Protein AF-A0A058ZJX7-F1 (afdb_monomer_lite)

Structure (mmCIF, N/CA/C/O backbone):
data_AF-A0A058ZJX7-F1
#
_entry.id   AF-A0A058ZJX7-F1
#
loop_
_atom_site.group_PDB
_atom_site.id
_atom_site.type_symbol
_atom_site.label_atom_id
_atom_site.label_alt_id
_atom_site.label_comp_id
_atom_site.label_asym_id
_atom_site.label_entity_id
_atom_site.label_seq_id
_atom_site.pdbx_PDB_ins_code
_atom_site.Cartn_x
_atom_site.Cartn_y
_atom_site.Cartn_z
_atom_site.occupancy
_atom_site.B_iso_or_equiv
_atom_site.auth_seq_id
_atom_site.auth_comp_id
_atom_site.auth_asym_id
_atom_site.auth_atom_id
_atom_site.pdbx_PDB_model_num
ATOM 1 N N . MET A 1 1 ? -9.648 -2.639 47.497 1.00 44.59 1 MET A N 1
ATOM 2 C CA . MET A 1 1 ? -9.104 -2.727 46.125 1.00 44.59 1 MET A C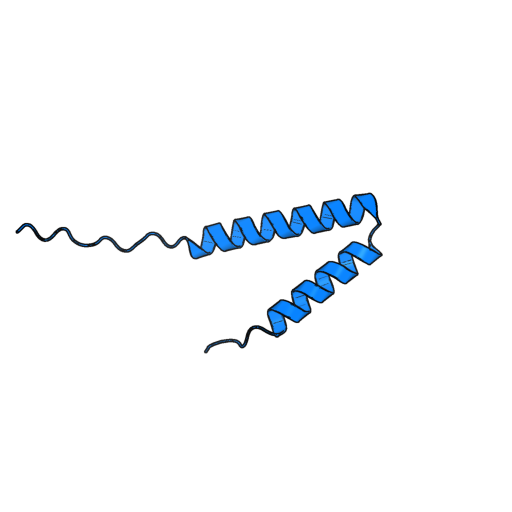A 1
ATOM 3 C C . MET A 1 1 ? -9.606 -1.485 45.410 1.00 44.59 1 MET A C 1
ATOM 5 O O . MET A 1 1 ? -10.795 -1.227 45.502 1.00 44.59 1 MET A O 1
ATOM 9 N N . ARG A 1 2 ? -8.720 -0.619 44.905 1.00 57.84 2 ARG A N 1
ATOM 10 C CA . ARG A 1 2 ? -9.135 0.629 44.244 1.00 57.84 2 ARG A CA 1
ATOM 11 C C . ARG A 1 2 ? -9.382 0.291 42.779 1.00 57.84 2 ARG A C 1
ATOM 13 O O . ARG A 1 2 ? -8.424 -0.071 42.102 1.00 57.84 2 ARG A O 1
ATOM 20 N N . ASP A 1 3 ? -10.636 0.357 42.347 1.00 59.53 3 ASP A N 1
ATOM 21 C CA . ASP A 1 3 ? -11.027 0.279 40.940 1.00 59.53 3 ASP A CA 1
ATOM 22 C C . ASP A 1 3 ? -10.301 1.382 40.166 1.00 59.53 3 ASP A C 1
ATOM 24 O O . ASP A 1 3 ? -10.608 2.566 40.294 1.00 59.53 3 ASP A O 1
ATOM 28 N N . HIS A 1 4 ? -9.268 0.998 39.419 1.00 66.12 4 HIS A N 1
ATOM 29 C CA . HIS A 1 4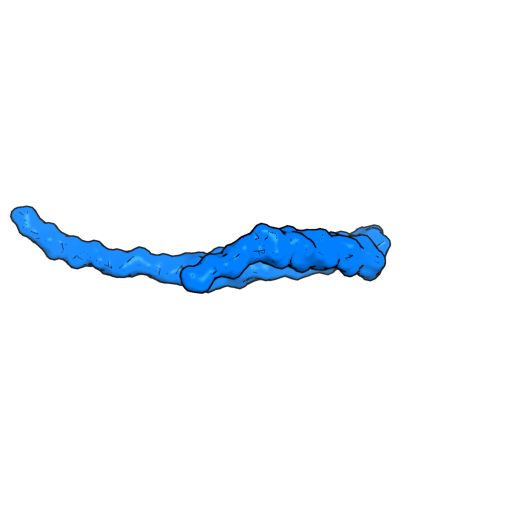 ? -8.687 1.857 38.401 1.00 66.12 4 HIS A CA 1
ATOM 30 C C . HIS A 1 4 ? -9.628 1.737 37.198 1.00 66.12 4 HIS A C 1
ATOM 32 O O . HIS A 1 4 ? -9.746 0.626 36.673 1.00 66.12 4 HIS A O 1
ATOM 38 N N . PRO A 1 5 ? -10.329 2.802 36.768 1.00 64.38 5 PRO A N 1
ATOM 39 C CA . PRO A 1 5 ? -11.104 2.726 35.542 1.00 64.38 5 PRO A CA 1
ATOM 40 C C . PRO A 1 5 ? -10.119 2.379 34.428 1.00 64.38 5 PRO A C 1
ATOM 42 O O . PRO A 1 5 ? -9.157 3.112 34.190 1.00 64.38 5 PRO A O 1
ATOM 45 N N . ILE A 1 6 ? -10.303 1.212 33.812 1.00 66.56 6 ILE A N 1
ATOM 46 C CA . ILE A 1 6 ? -9.569 0.824 32.612 1.00 66.56 6 ILE A CA 1
ATOM 47 C C . ILE A 1 6 ? -9.926 1.879 31.570 1.00 66.56 6 ILE A C 1
ATOM 49 O O . ILE A 1 6 ? -11.030 1.886 31.031 1.00 66.56 6 ILE A O 1
ATOM 53 N N . SER A 1 7 ? -9.021 2.839 31.375 1.00 66.12 7 SER A N 1
ATOM 54 C CA . SER A 1 7 ? -9.147 3.824 30.312 1.00 66.12 7 SER A CA 1
ATOM 55 C C . SER A 1 7 ? -9.125 3.066 28.997 1.00 66.12 7 SER A C 1
ATOM 57 O O . SER A 1 7 ? -8.268 2.205 28.788 1.00 66.12 7 SER A O 1
ATOM 59 N N . GLU A 1 8 ? -10.078 3.385 28.132 1.00 69.69 8 GLU A N 1
ATOM 60 C CA . GLU A 1 8 ? -10.194 2.812 26.800 1.00 69.69 8 GLU A CA 1
ATOM 61 C C . GLU A 1 8 ? -8.834 2.890 26.091 1.00 69.69 8 GLU A C 1
ATOM 63 O O . GLU A 1 8 ? -8.179 3.940 26.089 1.00 69.69 8 GLU A O 1
ATOM 68 N N . ALA A 1 9 ? -8.358 1.752 25.579 1.00 74.31 9 ALA A N 1
ATOM 69 C CA . ALA A 1 9 ? -7.071 1.694 24.904 1.00 74.31 9 ALA A CA 1
ATOM 70 C C . ALA A 1 9 ? -7.083 2.677 23.718 1.00 74.31 9 ALA A C 1
ATOM 72 O O . ALA A 1 9 ? -8.064 2.700 22.968 1.00 74.31 9 ALA A O 1
ATOM 73 N N . PRO A 1 10 ? -6.025 3.488 23.518 1.00 76.38 10 PRO A N 1
ATOM 74 C CA . PRO A 1 10 ? -5.993 4.444 22.420 1.00 76.38 10 PRO A CA 1
ATOM 75 C C . PRO A 1 10 ? -6.207 3.731 21.083 1.00 76.38 10 PRO A C 1
ATOM 77 O O . PRO A 1 10 ? -5.638 2.667 20.837 1.00 76.38 10 PRO A O 1
ATOM 80 N N . ASN A 1 11 ? -7.029 4.304 20.205 1.00 81.50 11 ASN A N 1
ATOM 81 C CA . ASN A 1 11 ? -7.277 3.706 18.900 1.00 81.50 11 ASN A CA 1
ATOM 82 C C . ASN A 1 11 ? -6.030 3.839 18.008 1.00 81.50 11 ASN A C 1
ATOM 84 O O . ASN A 1 11 ? -5.804 4.862 17.361 1.00 81.50 11 ASN A O 1
ATOM 88 N N . TYR A 1 12 ? -5.227 2.777 17.962 1.00 84.81 12 TYR A N 1
ATOM 89 C CA . TYR A 1 12 ? -4.023 2.690 17.132 1.00 84.81 12 TYR A CA 1
ATOM 90 C C . TYR A 1 12 ? -4.293 2.232 15.694 1.00 84.81 12 TYR A C 1
ATOM 92 O O . TYR A 1 12 ? -3.365 2.128 14.893 1.00 84.81 12 TYR A O 1
ATOM 100 N N . THR A 1 13 ? -5.551 1.990 15.333 1.00 88.94 13 THR A N 1
ATOM 101 C CA . THR A 1 13 ? -5.916 1.531 13.989 1.00 88.94 13 THR A CA 1
ATOM 102 C C . THR A 1 13 ? -5.563 2.584 12.944 1.00 88.94 13 THR A C 1
ATOM 104 O O . THR A 1 13 ? -4.932 2.275 11.936 1.00 88.94 13 THR A O 1
ATOM 107 N N . THR A 1 14 ? -5.887 3.850 13.215 1.00 91.69 14 THR A N 1
ATOM 108 C CA . THR A 1 14 ? -5.573 4.976 12.327 1.00 91.69 14 THR A CA 1
ATOM 109 C C . THR A 1 14 ? -4.067 5.141 12.091 1.00 91.69 14 THR A C 1
ATOM 111 O O . THR A 1 14 ? -3.657 5.125 10.932 1.00 91.69 14 THR A O 1
ATOM 114 N N . PRO A 1 15 ? -3.203 5.262 13.121 1.00 91.62 15 PRO A N 1
ATOM 115 C CA . PRO A 1 15 ? -1.766 5.391 12.886 1.00 91.62 15 PRO A CA 1
ATOM 116 C C . PRO A 1 15 ? -1.155 4.151 12.220 1.00 91.62 15 PRO A C 1
ATOM 118 O O . PRO A 1 15 ? -0.261 4.302 11.388 1.00 91.62 15 PRO A O 1
ATOM 121 N N . ALA A 1 16 ? -1.652 2.945 12.514 1.00 91.25 16 ALA A N 1
ATOM 122 C CA . ALA A 1 16 ? -1.207 1.730 11.833 1.00 91.25 16 ALA A CA 1
ATOM 123 C C . ALA A 1 16 ? -1.546 1.751 10.331 1.00 91.25 16 ALA A C 1
ATOM 125 O O . ALA A 1 16 ? -0.682 1.453 9.506 1.00 91.25 16 ALA A O 1
ATOM 126 N N . LEU A 1 17 ? -2.765 2.167 9.965 1.00 92.56 17 LEU A N 1
ATOM 127 C CA . LEU A 1 17 ? -3.186 2.338 8.568 1.00 92.56 17 LEU A CA 1
ATOM 128 C C . LEU A 1 17 ? -2.334 3.384 7.843 1.00 92.56 17 LEU A C 1
ATOM 130 O O . LEU A 1 17 ? -1.892 3.147 6.720 1.00 92.56 17 LEU A O 1
ATOM 134 N N . VAL A 1 18 ? -2.059 4.516 8.497 1.00 95.25 18 VAL A N 1
ATOM 135 C CA . VAL A 1 18 ? -1.228 5.584 7.928 1.00 95.25 18 VAL A CA 1
ATOM 136 C C . VAL A 1 18 ? 0.196 5.090 7.679 1.00 95.25 18 VAL A C 1
ATOM 138 O O . VAL A 1 18 ? 0.713 5.272 6.578 1.00 95.25 18 VAL A O 1
ATOM 141 N N . MET A 1 19 ? 0.827 4.416 8.647 1.00 95.56 19 MET A N 1
ATOM 142 C CA . MET A 1 19 ? 2.169 3.856 8.444 1.00 95.56 19 MET A CA 1
ATOM 143 C C . MET A 1 19 ? 2.190 2.780 7.355 1.00 95.56 19 MET A C 1
ATOM 145 O O . MET A 1 19 ? 3.108 2.763 6.535 1.00 95.56 19 MET A O 1
ATOM 149 N N . GLY A 1 20 ? 1.169 1.921 7.308 1.00 93.38 20 GLY A N 1
ATOM 150 C CA . GLY A 1 20 ? 1.015 0.931 6.245 1.00 93.38 20 GLY A CA 1
ATOM 151 C C . GLY A 1 20 ? 0.944 1.577 4.859 1.00 93.38 20 GLY A C 1
ATOM 152 O O . GLY A 1 20 ? 1.659 1.156 3.949 1.00 93.38 20 GLY A O 1
ATOM 153 N N . PHE A 1 21 ? 0.152 2.644 4.715 1.00 93.19 21 PHE A N 1
ATOM 154 C CA . PHE A 1 21 ? 0.043 3.406 3.472 1.00 93.19 21 PHE A CA 1
ATOM 155 C C . PHE A 1 21 ? 1.370 4.062 3.072 1.00 93.19 21 PHE A C 1
ATOM 157 O O . PHE A 1 21 ? 1.802 3.915 1.930 1.00 93.19 21 PHE A O 1
ATOM 164 N N . VAL A 1 22 ? 2.045 4.742 4.005 1.00 97.12 22 VAL A N 1
ATOM 165 C CA . VAL A 1 22 ? 3.338 5.399 3.742 1.00 97.12 22 VAL A CA 1
ATOM 166 C C . VAL A 1 22 ? 4.384 4.382 3.283 1.00 97.12 22 VAL A C 1
ATOM 168 O O . VAL A 1 22 ? 5.084 4.620 2.300 1.00 97.12 22 VAL A O 1
ATOM 171 N N . ASN A 1 23 ? 4.463 3.227 3.947 1.00 95.88 23 ASN A N 1
ATOM 172 C CA . ASN A 1 23 ? 5.400 2.173 3.574 1.00 95.88 23 ASN A CA 1
ATOM 173 C C . ASN A 1 23 ? 5.103 1.612 2.176 1.00 95.88 23 ASN A C 1
ATOM 175 O O . ASN A 1 23 ? 6.015 1.454 1.365 1.00 95.88 23 ASN A O 1
ATOM 179 N N . LEU A 1 24 ? 3.826 1.354 1.873 1.00 93.12 24 LEU A N 1
ATOM 180 C CA . LEU A 1 24 ? 3.408 0.874 0.558 1.00 93.12 24 LEU A CA 1
ATOM 181 C C . LEU A 1 24 ? 3.733 1.890 -0.546 1.00 93.12 24 LEU A C 1
ATOM 183 O O . LEU A 1 24 ?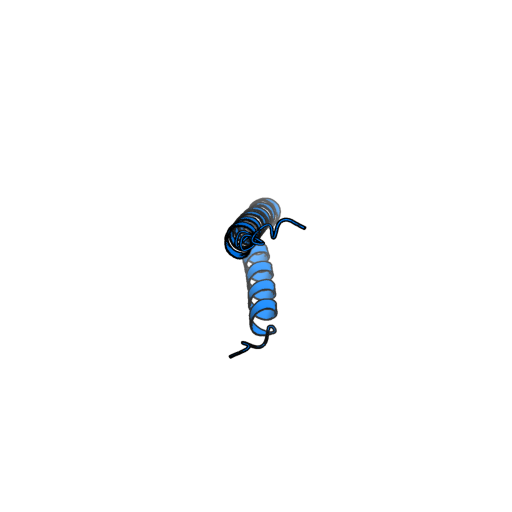 4.251 1.515 -1.597 1.00 93.12 24 LEU A O 1
ATOM 187 N N . PHE A 1 25 ? 3.470 3.173 -0.300 1.00 94.81 25 PHE A N 1
ATOM 188 C CA . PHE A 1 25 ? 3.765 4.244 -1.246 1.00 94.81 25 PHE A CA 1
ATOM 189 C C . PHE A 1 25 ? 5.269 4.356 -1.529 1.00 94.81 25 PHE A C 1
ATOM 191 O O . PHE A 1 25 ? 5.679 4.377 -2.690 1.00 94.81 25 PHE A O 1
ATOM 198 N N . CYS A 1 26 ? 6.106 4.342 -0.487 1.00 95.75 26 CYS A N 1
ATOM 199 C CA . CYS A 1 26 ? 7.560 4.327 -0.647 1.00 95.75 26 CYS A CA 1
ATOM 200 C C . CYS A 1 26 ? 8.041 3.093 -1.423 1.00 95.75 26 CYS A C 1
ATOM 202 O O . CYS A 1 26 ? 8.865 3.231 -2.324 1.00 95.75 26 CYS A O 1
ATOM 204 N N . ALA A 1 27 ? 7.513 1.901 -1.131 1.00 93.50 27 ALA A N 1
ATOM 205 C CA . ALA A 1 27 ? 7.867 0.687 -1.864 1.00 93.50 27 ALA A CA 1
ATOM 206 C C . ALA A 1 27 ? 7.531 0.800 -3.361 1.00 93.50 27 ALA A C 1
ATOM 208 O O . ALA A 1 27 ? 8.362 0.458 -4.202 1.00 93.50 27 ALA A O 1
ATOM 209 N N . LEU A 1 28 ? 6.355 1.336 -3.703 1.00 93.00 28 LEU A N 1
ATOM 210 C CA . LEU A 1 28 ? 5.956 1.577 -5.092 1.00 93.00 28 LEU A CA 1
ATOM 211 C C . LEU A 1 28 ? 6.883 2.577 -5.796 1.00 93.00 28 LEU A C 1
ATOM 213 O O . LEU A 1 28 ? 7.259 2.340 -6.941 1.00 93.00 28 LEU A O 1
ATOM 217 N N . LEU A 1 29 ? 7.299 3.650 -5.116 1.00 94.19 29 LEU A N 1
ATOM 218 C CA . LEU A 1 29 ? 8.261 4.614 -5.660 1.00 94.19 29 LEU A CA 1
ATOM 219 C C . LEU A 1 29 ? 9.649 4.005 -5.877 1.00 94.19 29 LEU A C 1
ATOM 221 O O . LEU A 1 29 ? 10.287 4.289 -6.888 1.00 94.19 29 LEU A O 1
ATOM 225 N N . VAL A 1 30 ? 10.118 3.158 -4.960 1.00 96.00 30 VAL A N 1
ATOM 226 C CA . VAL A 1 30 ? 11.400 2.456 -5.114 1.00 96.00 30 VAL A CA 1
ATOM 227 C C . VAL A 1 30 ? 11.341 1.492 -6.297 1.00 96.00 30 VAL A C 1
ATOM 229 O O . VAL A 1 30 ? 12.234 1.503 -7.140 1.00 96.00 30 VAL A O 1
ATOM 232 N N . ILE A 1 31 ? 10.269 0.704 -6.410 1.00 93.44 31 ILE A N 1
ATOM 233 C CA . ILE A 1 31 ? 10.055 -0.206 -7.545 1.00 93.44 31 ILE A CA 1
ATOM 234 C C . ILE A 1 31 ? 10.011 0.581 -8.855 1.00 93.44 31 ILE A C 1
ATOM 236 O O . ILE A 1 31 ? 10.656 0.193 -9.829 1.00 93.44 31 ILE A O 1
ATOM 240 N N . TRP A 1 32 ? 9.303 1.711 -8.858 1.00 93.94 32 TRP A N 1
ATOM 241 C CA . TRP A 1 32 ? 9.242 2.614 -9.997 1.00 93.94 32 TRP A CA 1
ATOM 242 C C . TRP A 1 32 ? 10.622 3.136 -10.405 1.00 93.94 32 TRP A C 1
ATOM 244 O O . TRP A 1 32 ? 10.960 3.109 -11.585 1.00 93.94 32 TRP A O 1
ATOM 254 N N . ALA A 1 33 ? 11.433 3.572 -9.443 1.00 94.00 33 ALA A N 1
ATOM 255 C CA . ALA A 1 33 ? 12.758 4.122 -9.707 1.00 94.00 33 ALA A CA 1
ATOM 256 C C . ALA A 1 33 ? 13.754 3.076 -10.242 1.00 94.00 33 ALA A C 1
ATOM 258 O O . ALA A 1 33 ? 14.643 3.428 -11.013 1.00 94.00 33 ALA A O 1
ATOM 259 N N . VAL A 1 34 ? 13.616 1.804 -9.847 1.00 95.88 34 VAL A N 1
ATOM 260 C CA . VAL A 1 34 ? 14.541 0.725 -10.241 1.00 95.88 34 VAL A CA 1
ATOM 261 C C . VAL A 1 34 ? 14.127 0.050 -11.551 1.00 95.88 34 VAL A C 1
ATOM 263 O O . VAL A 1 34 ? 14.984 -0.226 -12.388 1.00 95.88 34 VAL A O 1
ATOM 266 N N . TRP A 1 35 ? 12.833 -0.222 -11.741 1.00 91.88 35 TRP A N 1
ATOM 267 C CA . TRP A 1 35 ? 12.329 -1.021 -12.868 1.00 91.88 35 TRP A CA 1
ATOM 268 C C . TRP A 1 35 ? 11.374 -0.273 -13.805 1.00 91.88 35 TRP A C 1
ATOM 270 O O . TRP A 1 35 ? 11.022 -0.794 -14.862 1.00 91.88 35 TRP A O 1
ATOM 280 N N . GLY A 1 36 ? 10.960 0.945 -13.457 1.00 90.25 36 GLY A N 1
ATOM 281 C CA . GLY A 1 36 ? 10.021 1.748 -14.237 1.00 90.25 36 GLY A CA 1
ATOM 282 C C . GLY A 1 36 ? 8.555 1.595 -13.813 1.00 90.25 36 GLY A C 1
ATOM 283 O O . GLY A 1 36 ? 8.200 0.895 -12.864 1.00 90.25 36 GLY A O 1
ATOM 284 N N . PHE A 1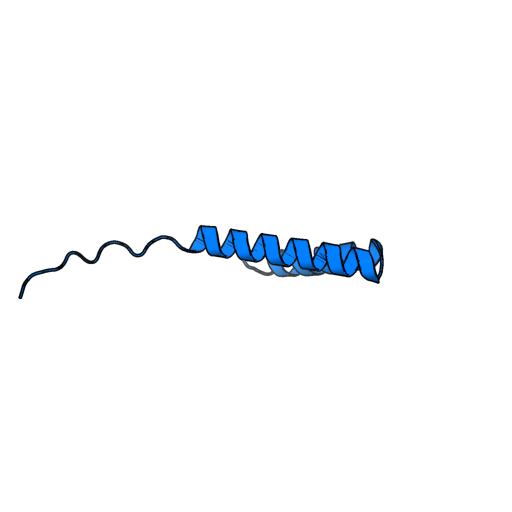 37 ? 7.672 2.301 -14.527 1.00 89.56 37 PHE A N 1
ATOM 285 C CA . PHE A 1 37 ? 6.251 2.466 -14.169 1.00 89.56 37 PHE A CA 1
ATOM 286 C C . PHE A 1 37 ? 5.402 1.212 -14.311 1.00 89.56 37 PHE A C 1
ATOM 288 O O . PHE A 1 37 ? 4.492 1.000 -13.511 1.00 89.56 37 PHE A O 1
ATOM 295 N N . GLU A 1 38 ? 5.740 0.340 -15.254 1.00 92.19 38 GLU A N 1
ATOM 296 C CA . GLU A 1 38 ? 4.967 -0.877 -15.500 1.00 92.19 38 GLU A CA 1
ATOM 297 C C . GLU A 1 38 ? 4.965 -1.815 -14.284 1.00 92.19 38 GLU A C 1
ATOM 299 O O . GLU A 1 38 ? 3.914 -2.307 -13.875 1.00 92.19 38 GLU A O 1
ATOM 304 N N . TYR A 1 39 ? 6.115 -1.991 -13.626 1.00 90.62 39 TYR A N 1
ATOM 305 C CA . TYR A 1 39 ? 6.231 -2.863 -12.453 1.00 90.62 39 TYR A CA 1
ATOM 306 C C . TYR A 1 39 ? 5.535 -2.294 -11.214 1.00 90.62 39 TYR A C 1
ATOM 308 O O . TYR A 1 39 ? 4.938 -3.047 -10.443 1.00 90.62 39 TYR A O 1
ATOM 316 N N . ALA A 1 40 ? 5.561 -0.970 -11.036 1.00 91.69 40 ALA A N 1
ATOM 317 C CA . ALA A 1 40 ? 4.829 -0.315 -9.956 1.00 91.69 40 ALA A CA 1
ATOM 318 C C . ALA A 1 40 ? 3.309 -0.497 -10.123 1.00 91.69 40 ALA A C 1
ATOM 320 O O . ALA A 1 40 ? 2.619 -0.823 -9.156 1.00 91.69 40 ALA A O 1
ATOM 321 N N . LEU A 1 41 ? 2.794 -0.373 -11.353 1.00 92.25 41 LEU A N 1
ATOM 322 C CA . LEU A 1 41 ? 1.386 -0.641 -11.662 1.00 92.25 41 LEU A CA 1
ATOM 323 C C . LEU A 1 41 ? 0.999 -2.100 -11.402 1.00 92.25 41 LEU A C 1
ATOM 325 O O . LEU A 1 41 ? -0.049 -2.352 -10.807 1.00 92.25 41 LEU A O 1
ATOM 329 N N . LEU A 1 42 ? 1.841 -3.058 -11.805 1.00 94.50 42 LEU A N 1
ATOM 330 C CA . LEU A 1 42 ? 1.592 -4.479 -11.549 1.00 94.50 42 LEU A CA 1
ATOM 331 C C . LEU A 1 42 ? 1.511 -4.776 -10.047 1.00 94.50 42 LEU A C 1
ATOM 333 O O . LEU A 1 42 ? 0.589 -5.465 -9.610 1.00 94.50 42 LEU A O 1
ATOM 337 N N . LEU A 1 43 ? 2.426 -4.225 -9.243 1.00 92.19 43 LEU A N 1
ATOM 338 C CA . LEU A 1 43 ? 2.390 -4.397 -7.790 1.00 92.19 43 LEU A CA 1
ATOM 339 C C . LEU A 1 43 ? 1.133 -3.762 -7.181 1.00 92.19 43 LEU A C 1
ATOM 341 O O . LEU A 1 43 ? 0.450 -4.400 -6.380 1.00 92.19 43 LEU A O 1
ATOM 345 N N . ALA A 1 44 ? 0.794 -2.536 -7.587 1.00 91.62 44 ALA A N 1
ATOM 346 C CA . ALA A 1 44 ? -0.412 -1.857 -7.123 1.00 91.62 44 ALA A CA 1
ATOM 347 C C . ALA A 1 44 ? -1.682 -2.661 -7.454 1.00 91.62 44 ALA A C 1
ATOM 349 O O . ALA A 1 44 ? -2.566 -2.796 -6.608 1.00 91.62 44 ALA A O 1
ATOM 350 N N . PHE A 1 45 ? -1.749 -3.267 -8.643 1.00 94.19 45 PHE A N 1
ATOM 351 C CA . PHE A 1 45 ? -2.859 -4.131 -9.043 1.00 94.19 45 PHE A CA 1
ATOM 352 C C . PHE A 1 45 ? -2.968 -5.395 -8.178 1.00 94.19 45 PHE A C 1
ATOM 354 O O . PHE A 1 45 ? -4.068 -5.781 -7.782 1.00 94.19 45 PHE A O 1
ATOM 361 N N . ILE A 1 46 ? -1.837 -6.025 -7.842 1.00 93.94 46 ILE A N 1
ATOM 362 C CA . ILE A 1 46 ? -1.810 -7.183 -6.935 1.00 93.94 46 ILE A CA 1
ATOM 363 C C . ILE A 1 46 ? -2.331 -6.787 -5.553 1.00 93.94 46 ILE A C 1
ATOM 365 O O . ILE A 1 46 ? -3.163 -7.494 -4.990 1.00 93.94 46 ILE A O 1
ATOM 369 N N . VAL A 1 47 ? -1.882 -5.649 -5.019 1.00 93.12 47 VAL A N 1
ATOM 370 C CA . VAL A 1 47 ? -2.345 -5.154 -3.717 1.00 93.12 47 VAL A CA 1
ATOM 371 C C . VAL A 1 47 ? -3.844 -4.867 -3.745 1.00 93.12 47 VAL A C 1
ATOM 373 O O . 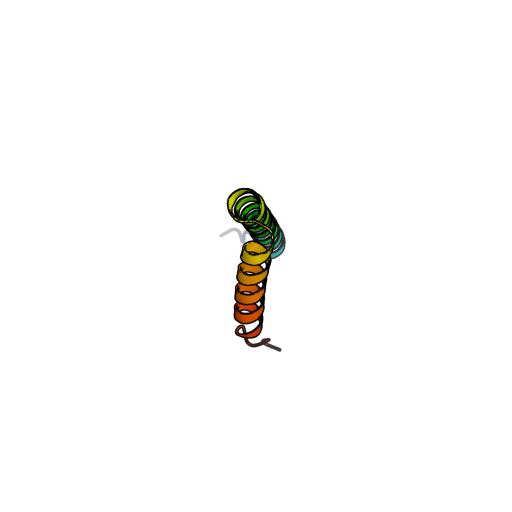VAL A 1 47 ? -4.551 -5.316 -2.848 1.00 93.12 47 VAL A O 1
ATOM 376 N N . MET A 1 48 ? -4.351 -4.220 -4.798 1.00 92.81 48 MET A N 1
ATOM 377 C CA . MET A 1 48 ? -5.790 -3.992 -4.972 1.00 92.81 48 MET A CA 1
ATOM 378 C C . MET A 1 48 ? -6.575 -5.312 -4.947 1.00 92.81 48 MET A C 1
ATOM 380 O O . MET A 1 48 ? -7.512 -5.464 -4.171 1.00 92.81 48 MET A O 1
ATOM 384 N N . LYS A 1 49 ? -6.127 -6.319 -5.707 1.00 93.00 49 LYS A N 1
ATOM 385 C CA . LYS A 1 49 ? -6.724 -7.666 -5.722 1.00 93.00 49 LYS A CA 1
ATOM 386 C C . LYS A 1 49 ? -6.715 -8.347 -4.353 1.00 93.00 49 LYS A C 1
ATOM 388 O O . LYS A 1 49 ? -7.625 -9.117 -4.055 1.00 93.00 49 LYS A O 1
ATOM 393 N N . LEU A 1 50 ? -5.672 -8.133 -3.551 1.00 90.81 50 LEU A N 1
ATOM 394 C CA . LEU A 1 50 ? -5.581 -8.675 -2.194 1.00 90.81 50 LEU A CA 1
ATOM 395 C C . LEU A 1 50 ? -6.532 -7.961 -1.234 1.00 90.81 50 LEU A C 1
ATOM 397 O O . LEU A 1 50 ? -7.075 -8.610 -0.347 1.00 90.81 50 LEU A O 1
ATOM 401 N N . ILE A 1 51 ? -6.765 -6.663 -1.424 1.00 90.50 51 ILE A N 1
ATOM 402 C CA . ILE A 1 51 ? -7.755 -5.909 -0.651 1.00 90.50 51 ILE A CA 1
ATOM 403 C C . ILE A 1 51 ? -9.169 -6.373 -1.016 1.00 90.50 51 ILE A C 1
ATOM 405 O O . ILE A 1 51 ? -9.941 -6.672 -0.114 1.00 90.50 51 ILE A O 1
ATOM 409 N N . ASP A 1 52 ? -9.476 -6.564 -2.303 1.00 91.62 52 ASP A N 1
ATOM 410 C CA . ASP A 1 52 ? -10.773 -7.101 -2.758 1.00 91.62 52 ASP A CA 1
ATOM 411 C C . ASP A 1 52 ? -11.062 -8.513 -2.215 1.00 91.62 52 ASP A C 1
ATOM 413 O O . ASP A 1 52 ? -12.210 -8.950 -2.139 1.00 91.62 52 ASP A O 1
ATOM 417 N N . ARG A 1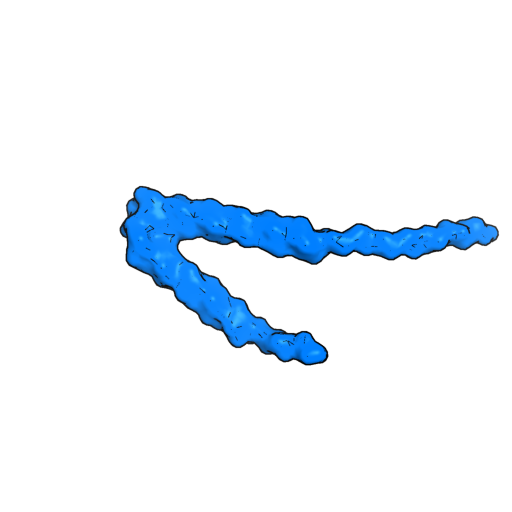 53 ? -10.014 -9.264 -1.853 1.00 87.44 53 ARG A N 1
ATOM 418 C CA . ARG A 1 53 ? -10.135 -10.586 -1.221 1.00 87.44 53 ARG A CA 1
ATOM 419 C C . ARG A 1 53 ? -10.533 -10.506 0.248 1.00 87.44 53 ARG A C 1
ATOM 421 O O . ARG A 1 53 ? -10.921 -11.537 0.793 1.00 87.44 53 ARG A O 1
ATOM 428 N N . ILE A 1 54 ? -10.399 -9.348 0.893 1.00 89.06 54 ILE A N 1
ATOM 429 C CA . ILE A 1 54 ? -10.845 -9.148 2.268 1.00 89.06 54 ILE A CA 1
ATOM 430 C C . ILE A 1 54 ? -12.368 -8.990 2.205 1.00 89.06 54 ILE A C 1
ATOM 432 O O . ILE A 1 54 ? -12.844 -7.982 1.684 1.00 89.06 54 ILE A O 1
ATOM 436 N N . PRO A 1 55 ? -13.154 -9.968 2.691 1.00 80.69 55 PRO A N 1
ATOM 437 C CA . PRO A 1 55 ? -14.599 -9.823 2.707 1.00 80.69 55 PRO A CA 1
ATOM 438 C C . PRO A 1 55 ? -14.945 -8.620 3.584 1.00 80.69 55 PRO A C 1
ATOM 440 O O . PRO A 1 55 ? -14.525 -8.560 4.744 1.00 80.69 55 PRO A O 1
ATOM 443 N N . ALA A 1 56 ? -15.692 -7.666 3.026 1.00 76.06 56 ALA A N 1
ATOM 444 C CA . ALA A 1 56 ? -16.302 -6.612 3.819 1.00 76.06 56 ALA A CA 1
ATOM 445 C C . ALA A 1 56 ? -17.147 -7.295 4.904 1.00 76.06 56 ALA A C 1
ATOM 447 O O . ALA A 1 56 ? -18.038 -8.089 4.600 1.00 76.06 56 ALA A O 1
ATOM 448 N N . ARG A 1 57 ? -16.778 -7.087 6.170 1.00 71.94 57 ARG A N 1
ATOM 449 C CA . ARG A 1 57 ? -17.603 -7.500 7.305 1.00 71.94 57 ARG A CA 1
ATOM 450 C C . ARG A 1 57 ? -18.530 -6.326 7.585 1.00 71.94 57 ARG A C 1
ATOM 452 O O . ARG A 1 57 ? -18.038 -5.294 8.040 1.00 71.94 57 ARG A O 1
ATOM 459 N N . ASP A 1 58 ? -19.799 -6.498 7.225 1.00 53.34 58 ASP A N 1
ATOM 460 C CA . ASP A 1 58 ? -20.903 -5.600 7.582 1.00 53.34 58 ASP A CA 1
ATOM 461 C C . ASP A 1 58 ? -21.103 -5.543 9.107 1.00 53.34 58 ASP A C 1
ATOM 463 O O . ASP A 1 58 ? -20.942 -6.600 9.770 1.00 53.34 58 ASP A O 1
#

Secondary structure (DSSP, 8-state):
------PPPP--HHHHHHHHHHHHHHHHHHHHHHH-HHHHHHHHHHHHHHHHTS----

Organism: NCBI:txid1461693

Foldseek 3Di:
DDDDPPPDDPPCVVVVVVVVVVVLVVVLVVCCVPPNDVVSVVVVVVVVVVVVVPPPDD

Radius of gyration: 18.51 Å; chains: 1; bounding box: 35×16×62 Å

pLDDT: mean 86.05, std 12.37, range [44.59, 97.12]

Sequence (58 aa):
MRDHPISEAPNYTTPALVMGFVNLFCALLVIWAVWGFEYALLLAFIVMKLIDRIPARD